Protein AF-A0A519SLL2-F1 (afdb_monomer_lite)

Secondary structure (DSSP, 8-state):
--HHHHHHHHHHHHHHHHHHHHHHHHHHT--TT--HHHHHHHHHHHHHHHHHHHHHHH--TT-HHHHHHHHHHHHHHHHHHHSPP-HHHHHHHHHHHHHHHHHHHHHHT-

Structure (mmCIF, N/CA/C/O backbone):
data_AF-A0A519SLL2-F1
#
_entry.id   AF-A0A519SLL2-F1
#
loop_
_atom_site.group_PDB
_atom_site.id
_atom_site.type_symbol
_atom_site.label_atom_id
_atom_site.label_alt_id
_atom_site.label_comp_id
_atom_site.label_asym_id
_atom_site.label_entity_id
_atom_site.label_seq_id
_atom_site.pdbx_PDB_ins_code
_atom_site.Cartn_x
_atom_site.Cartn_y
_atom_site.Cartn_z
_atom_site.occupancy
_atom_site.B_iso_or_equiv
_atom_site.auth_seq_id
_atom_site.auth_comp_id
_atom_site.auth_asym_id
_atom_site.auth_atom_id
_atom_site.pdbx_PDB_model_num
ATOM 1 N N . MET A 1 1 ? -17.965 -11.523 19.070 1.00 55.47 1 MET A N 1
ATOM 2 C CA . MET A 1 1 ? -16.772 -10.804 18.579 1.00 55.47 1 MET A CA 1
ATOM 3 C C . MET A 1 1 ? -17.218 -9.380 18.325 1.00 55.47 1 MET A C 1
ATOM 5 O O . MET A 1 1 ? -18.230 -9.232 17.657 1.00 55.47 1 MET A O 1
ATOM 9 N N . ASP A 1 2 ? -16.567 -8.378 18.918 1.00 66.12 2 ASP A N 1
ATOM 10 C CA . ASP A 1 2 ? -16.999 -6.981 18.770 1.00 66.12 2 ASP A CA 1
ATOM 11 C C . ASP A 1 2 ? -16.998 -6.560 17.295 1.00 66.12 2 ASP A C 1
ATOM 13 O O . ASP A 1 2 ? -16.034 -6.830 16.572 1.00 66.12 2 ASP A O 1
ATOM 17 N N . A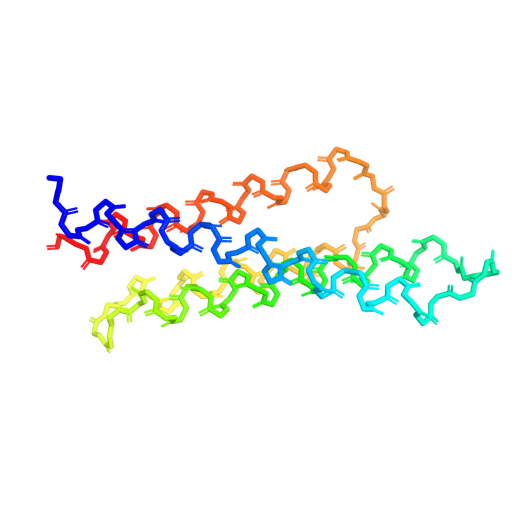SP A 1 3 ? -18.030 -5.824 16.867 1.00 66.25 3 ASP A N 1
ATOM 18 C CA . ASP A 1 3 ? -18.159 -5.253 15.511 1.00 66.25 3 ASP A CA 1
ATOM 19 C C . ASP A 1 3 ? -16.938 -4.422 15.081 1.00 66.25 3 ASP A C 1
ATOM 21 O O . ASP A 1 3 ? -16.711 -4.182 13.893 1.00 66.25 3 ASP A O 1
ATOM 25 N N . LYS A 1 4 ? -16.148 -3.970 16.060 1.00 65.56 4 LYS A N 1
ATOM 26 C CA . LYS A 1 4 ? -14.875 -3.266 15.888 1.00 65.56 4 LYS A CA 1
ATOM 27 C C . LYS A 1 4 ? -13.819 -4.184 15.278 1.00 65.56 4 LYS A C 1
ATOM 29 O O . LYS A 1 4 ? -13.264 -3.871 14.235 1.00 65.56 4 LYS A O 1
ATOM 34 N N . VAL A 1 5 ? -13.601 -5.346 15.896 1.00 65.56 5 VAL A N 1
ATOM 35 C CA . VAL A 1 5 ? -12.610 -6.347 15.471 1.00 65.56 5 VAL A CA 1
ATOM 36 C C . VAL A 1 5 ? -12.969 -6.906 14.097 1.00 65.56 5 VAL A C 1
ATOM 38 O O . VAL A 1 5 ? -12.091 -7.082 13.256 1.00 65.56 5 VAL A O 1
ATOM 41 N N . ILE A 1 6 ? -14.263 -7.121 13.841 1.00 69.38 6 ILE A N 1
ATOM 42 C CA . ILE A 1 6 ? -14.761 -7.564 12.533 1.00 69.38 6 ILE A CA 1
ATOM 43 C C . ILE A 1 6 ? -14.403 -6.538 11.453 1.00 69.38 6 ILE A C 1
ATOM 45 O O . ILE A 1 6 ? -13.810 -6.907 10.441 1.00 69.38 6 ILE A O 1
ATOM 49 N N . ARG A 1 7 ? -14.687 -5.248 11.679 1.00 69.12 7 ARG A N 1
ATOM 50 C CA . ARG A 1 7 ? -14.313 -4.180 10.738 1.00 69.12 7 ARG A CA 1
ATOM 51 C C . ARG A 1 7 ? -12.807 -4.098 10.513 1.00 69.12 7 ARG A C 1
ATOM 53 O O . ARG A 1 7 ? -12.389 -3.952 9.370 1.00 69.12 7 ARG A O 1
ATOM 60 N N . SER A 1 8 ? -11.995 -4.268 11.553 1.00 65.94 8 SER A N 1
ATOM 61 C CA . SER A 1 8 ? -10.535 -4.288 11.419 1.00 65.94 8 SER A CA 1
ATOM 62 C C . SER A 1 8 ? -10.044 -5.402 10.508 1.00 65.94 8 SER A C 1
ATOM 64 O O . SER A 1 8 ? -9.240 -5.170 9.608 1.00 65.94 8 SER A O 1
ATOM 66 N N . ILE A 1 9 ? -10.541 -6.618 10.739 1.00 71.56 9 ILE A N 1
ATOM 67 C CA . ILE A 1 9 ? -10.163 -7.805 9.974 1.00 71.56 9 ILE A CA 1
ATOM 68 C C . ILE A 1 9 ? -10.594 -7.643 8.516 1.00 71.56 9 ILE A C 1
ATOM 70 O O . ILE A 1 9 ? -9.808 -7.926 7.616 1.00 71.56 9 ILE A O 1
ATOM 74 N N . VAL A 1 10 ? -11.805 -7.133 8.277 1.00 76.06 10 VAL A N 1
ATOM 75 C CA . VAL A 1 10 ? -12.320 -6.874 6.926 1.00 76.06 10 VAL A CA 1
ATOM 76 C C . VAL A 1 10 ? -11.490 -5.805 6.211 1.00 76.06 10 VAL A C 1
ATOM 78 O O . VAL A 1 10 ? -11.119 -6.011 5.060 1.00 76.06 10 VAL A O 1
ATOM 81 N N . SER A 1 11 ? -11.131 -4.710 6.883 1.00 69.75 11 SER A N 1
ATOM 82 C CA . SER A 1 11 ? -10.291 -3.648 6.314 1.00 69.75 11 SER A CA 1
ATOM 83 C C . SER A 1 11 ? -8.881 -4.139 5.972 1.00 69.75 11 SER A C 1
ATOM 85 O O . SER A 1 11 ? -8.370 -3.842 4.896 1.00 69.75 11 SER A O 1
ATOM 87 N N . ILE A 1 12 ? -8.261 -4.949 6.835 1.00 72.38 12 ILE A N 1
ATOM 88 C CA . ILE A 1 12 ? -6.949 -5.553 6.559 1.00 72.38 12 ILE A CA 1
ATOM 89 C C . ILE A 1 12 ? -7.047 -6.551 5.396 1.00 72.38 12 ILE A C 1
ATOM 91 O O . ILE A 1 12 ? -6.215 -6.523 4.490 1.00 72.38 12 ILE A O 1
ATOM 95 N N . ALA A 1 13 ? -8.073 -7.404 5.375 1.00 76.62 13 ALA A N 1
ATOM 96 C CA . ALA A 1 13 ? -8.289 -8.352 4.284 1.00 76.62 13 ALA A CA 1
ATOM 97 C C . ALA A 1 13 ? -8.527 -7.637 2.943 1.00 76.62 13 ALA A C 1
ATOM 99 O O . ALA A 1 13 ? -7.956 -8.029 1.925 1.00 76.62 13 ALA A O 1
ATOM 100 N N . ALA A 1 14 ? -9.307 -6.551 2.949 1.00 73.31 14 ALA A N 1
ATOM 101 C CA . ALA A 1 14 ? -9.520 -5.698 1.788 1.00 73.31 14 ALA A CA 1
ATOM 102 C C . ALA A 1 14 ? -8.212 -5.051 1.307 1.00 73.31 14 ALA A C 1
ATOM 104 O O . ALA A 1 14 ? -7.980 -5.011 0.102 1.00 73.31 14 ALA A O 1
ATOM 105 N N . LEU A 1 15 ? -7.325 -4.621 2.217 1.00 73.38 15 LEU A N 1
ATOM 106 C CA . LEU A 1 15 ? -6.007 -4.085 1.854 1.00 73.38 15 LEU A CA 1
ATOM 107 C C . LEU A 1 15 ? -5.207 -5.113 1.059 1.00 73.38 15 LEU A C 1
ATOM 109 O O . LEU A 1 15 ? -4.708 -4.805 -0.019 1.00 73.38 15 LEU A O 1
ATOM 113 N N . PHE A 1 16 ? -5.103 -6.338 1.575 1.00 74.44 16 PHE A N 1
ATOM 114 C CA . PHE A 1 16 ? -4.357 -7.403 0.912 1.00 74.44 16 PHE A CA 1
ATOM 115 C C . PHE A 1 16 ? -4.958 -7.760 -0.449 1.00 74.44 16 PHE A C 1
ATOM 117 O O . PHE A 1 16 ? -4.217 -7.872 -1.423 1.00 74.44 16 PHE A O 1
ATOM 124 N N . LEU A 1 17 ? -6.286 -7.881 -0.540 1.00 78.00 17 LEU A N 1
ATOM 125 C CA . LEU A 1 17 ? -6.985 -8.192 -1.789 1.00 78.00 17 LEU A CA 1
ATOM 126 C C . LEU A 1 17 ? -6.817 -7.095 -2.843 1.00 78.00 17 LEU A C 1
ATOM 128 O O . LEU A 1 17 ? -6.435 -7.393 -3.972 1.00 78.00 17 LEU A O 1
ATOM 132 N N . ILE A 1 18 ? -7.065 -5.833 -2.487 1.00 78.62 18 ILE A N 1
ATOM 133 C CA . ILE A 1 18 ? -6.964 -4.708 -3.427 1.00 78.62 18 ILE A CA 1
ATOM 134 C C . ILE A 1 18 ? -5.515 -4.531 -3.882 1.00 78.62 18 ILE A C 1
ATOM 136 O O . ILE A 1 18 ? -5.267 -4.394 -5.077 1.00 78.62 18 ILE A O 1
ATOM 140 N N . ASN A 1 19 ? -4.552 -4.606 -2.960 1.00 79.38 19 ASN A N 1
ATOM 141 C CA . ASN A 1 19 ? -3.131 -4.478 -3.277 1.00 79.38 19 ASN A CA 1
ATOM 142 C C . ASN A 1 19 ? -2.664 -5.634 -4.185 1.00 79.38 19 ASN A C 1
ATOM 144 O O . ASN A 1 19 ? -1.928 -5.411 -5.144 1.00 79.38 19 ASN A O 1
ATOM 148 N N . TRP A 1 20 ? -3.151 -6.861 -3.960 1.00 74.94 20 TRP A N 1
ATOM 149 C CA . TRP A 1 20 ? -2.854 -8.007 -4.823 1.00 74.94 20 TRP A CA 1
ATOM 150 C C . TRP A 1 20 ? -3.464 -7.864 -6.224 1.00 74.94 20 TRP A C 1
ATOM 152 O O . TRP A 1 20 ? -2.758 -8.043 -7.221 1.00 74.94 20 TRP A O 1
ATOM 162 N N . ILE A 1 21 ? -4.744 -7.497 -6.329 1.00 79.94 21 ILE A N 1
ATOM 163 C CA . ILE A 1 21 ? -5.414 -7.292 -7.622 1.00 79.94 21 ILE A CA 1
ATOM 164 C C . ILE A 1 21 ? -4.726 -6.165 -8.397 1.00 79.94 21 ILE A C 1
ATOM 166 O O . ILE A 1 21 ? -4.366 -6.348 -9.558 1.00 79.94 21 ILE A O 1
ATOM 170 N N . ALA A 1 22 ? -4.476 -5.026 -7.749 1.00 80.62 22 ALA A N 1
ATOM 171 C CA . ALA A 1 22 ? -3.840 -3.876 -8.378 1.00 80.62 22 ALA A CA 1
ATOM 172 C C . ALA A 1 22 ? -2.410 -4.185 -8.844 1.00 80.62 22 ALA A C 1
ATOM 174 O O . ALA A 1 22 ? -2.051 -3.813 -9.959 1.00 80.62 22 ALA A O 1
ATOM 175 N N . ARG A 1 23 ? -1.615 -4.931 -8.061 1.00 79.44 23 ARG A N 1
ATOM 176 C CA . ARG A 1 23 ? -0.297 -5.414 -8.509 1.00 79.44 23 ARG A CA 1
ATOM 177 C C . ARG A 1 23 ? -0.410 -6.362 -9.696 1.00 79.44 23 ARG A C 1
ATOM 179 O O . ARG A 1 23 ? 0.353 -6.224 -10.640 1.00 79.44 23 ARG A O 1
ATOM 186 N N . SER A 1 24 ? -1.359 -7.294 -9.678 1.00 75.81 24 SER A N 1
ATOM 187 C CA . SER A 1 24 ? -1.547 -8.260 -10.771 1.00 75.81 24 SER A CA 1
ATOM 188 C C . SER A 1 24 ? -1.917 -7.564 -12.083 1.00 75.81 24 SER A C 1
ATOM 190 O O . SER A 1 24 ? -1.363 -7.882 -13.132 1.00 75.81 24 SER A O 1
ATOM 192 N N . ILE A 1 25 ? -2.801 -6.564 -12.012 1.00 82.06 25 ILE A N 1
ATOM 193 C CA . ILE A 1 25 ? -3.151 -5.705 -13.146 1.00 82.06 25 ILE A CA 1
ATOM 194 C C . ILE A 1 25 ? -1.927 -4.902 -13.592 1.00 82.06 25 ILE A C 1
ATOM 196 O O . ILE A 1 25 ? -1.615 -4.890 -14.776 1.00 82.06 25 ILE A O 1
ATOM 200 N N . PHE A 1 26 ? -1.199 -4.274 -12.669 1.00 82.81 26 PHE A N 1
ATOM 201 C CA . PHE A 1 26 ? -0.002 -3.499 -12.996 1.00 82.81 26 PHE A CA 1
ATOM 202 C C . PHE A 1 26 ? 1.051 -4.347 -13.716 1.00 82.81 26 PHE A C 1
ATOM 204 O O . PHE A 1 26 ? 1.485 -3.976 -14.801 1.00 82.81 26 PHE A O 1
ATOM 211 N N . TYR A 1 27 ? 1.378 -5.526 -13.183 1.00 79.75 27 TYR A N 1
ATOM 212 C CA . TYR A 1 27 ? 2.310 -6.466 -13.802 1.00 79.75 27 TYR A CA 1
ATOM 213 C C . TYR A 1 27 ? 1.845 -6.974 -15.172 1.00 79.75 27 TYR A C 1
ATOM 215 O O . TYR A 1 27 ? 2.688 -7.295 -16.001 1.00 79.75 27 TYR A O 1
ATOM 223 N N . SER A 1 28 ? 0.537 -6.996 -15.455 1.00 80.06 28 SER A N 1
ATOM 224 C CA . SER A 1 28 ? 0.023 -7.392 -16.775 1.00 80.06 28 SER A CA 1
ATOM 225 C C . SER A 1 28 ? 0.359 -6.403 -17.902 1.00 80.06 28 SER A C 1
ATOM 227 O O . SER A 1 28 ? 0.318 -6.779 -19.069 1.00 80.06 28 SER A O 1
ATOM 229 N N . PHE A 1 29 ? 0.721 -5.160 -17.560 1.00 78.75 29 PHE A N 1
ATOM 230 C CA . PHE A 1 29 ? 1.145 -4.123 -18.509 1.00 78.75 29 PHE A CA 1
ATOM 231 C C . PHE A 1 29 ? 2.670 -3.966 -18.596 1.00 78.75 29 PHE A C 1
ATOM 233 O O . PHE A 1 29 ? 3.159 -3.115 -19.338 1.00 78.75 29 PHE A O 1
ATOM 240 N N . ILE A 1 30 ? 3.424 -4.743 -17.814 1.00 81.31 30 ILE A N 1
ATOM 241 C CA . ILE A 1 30 ? 4.883 -4.674 -17.754 1.00 81.31 30 ILE A CA 1
ATOM 242 C C . ILE A 1 30 ? 5.455 -5.718 -18.709 1.00 81.31 30 ILE A C 1
ATOM 244 O O . ILE A 1 30 ? 5.369 -6.919 -18.461 1.00 81.31 30 ILE A O 1
ATOM 248 N N . ASP A 1 31 ? 6.088 -5.250 -19.781 1.00 72.44 31 ASP A N 1
ATOM 249 C CA . ASP A 1 31 ? 6.876 -6.107 -20.665 1.00 72.44 31 ASP A CA 1
ATOM 250 C C . ASP A 1 31 ? 8.204 -6.503 -20.005 1.00 72.44 31 ASP A C 1
ATOM 252 O O . ASP A 1 31 ? 8.746 -5.780 -19.162 1.00 72.44 31 ASP A O 1
ATOM 256 N N . GLY A 1 32 ? 8.784 -7.630 -20.432 1.00 66.38 32 GLY A N 1
ATOM 257 C CA . GLY A 1 32 ? 10.022 -8.186 -19.864 1.00 66.38 32 GLY A CA 1
ATOM 258 C C . GLY A 1 32 ? 11.274 -7.295 -19.971 1.00 66.38 32 GLY A C 1
ATOM 259 O O . GLY A 1 32 ? 12.304 -7.631 -19.396 1.00 66.38 32 GLY A O 1
ATOM 260 N N . SER A 1 33 ? 11.203 -6.167 -20.684 1.00 70.31 33 SER A N 1
ATOM 261 C CA . SER A 1 33 ? 12.266 -5.156 -20.812 1.00 70.31 33 SER A CA 1
ATOM 262 C C . SER A 1 33 ? 12.124 -3.971 -19.845 1.00 70.31 33 SER A C 1
ATOM 264 O O . SER A 1 33 ? 12.971 -3.076 -19.837 1.00 70.31 33 SER A O 1
ATOM 266 N N . SER A 1 34 ? 11.061 -3.941 -19.041 1.00 76.44 34 SER A N 1
ATOM 267 C CA . SER A 1 34 ? 10.777 -2.836 -18.124 1.00 76.44 34 SER A CA 1
ATOM 268 C C . SER A 1 34 ? 11.856 -2.704 -17.049 1.00 76.44 34 SER A C 1
ATOM 270 O O . SER A 1 34 ? 12.319 -3.693 -16.479 1.00 76.44 34 SER A O 1
ATOM 272 N N . THR A 1 35 ? 12.262 -1.471 -16.741 1.00 78.50 35 THR A N 1
ATOM 273 C CA . THR A 1 35 ? 13.304 -1.223 -15.740 1.00 78.50 35 THR A CA 1
ATOM 274 C C . THR A 1 35 ? 12.813 -1.577 -14.334 1.00 78.50 35 THR A C 1
ATOM 276 O O . THR A 1 35 ? 11.684 -1.268 -13.955 1.00 78.50 35 THR A O 1
ATOM 279 N N . LEU A 1 36 ? 13.688 -2.180 -13.522 1.00 74.25 36 LEU A N 1
ATOM 280 C CA . LEU A 1 36 ? 13.401 -2.492 -12.113 1.00 74.25 36 LEU A CA 1
ATOM 281 C C . LEU A 1 36 ? 12.945 -1.257 -11.315 1.00 74.25 36 LEU A C 1
ATOM 283 O O . LEU A 1 36 ? 12.108 -1.375 -10.427 1.00 74.25 36 LEU A O 1
ATOM 287 N N . ASP A 1 37 ? 13.450 -0.071 -11.665 1.00 72.88 37 ASP A N 1
ATOM 288 C CA . ASP A 1 37 ? 13.041 1.208 -11.070 1.00 72.88 37 ASP A CA 1
ATOM 289 C C . ASP A 1 37 ? 11.577 1.570 -11.381 1.00 72.88 37 ASP A C 1
ATOM 291 O O . ASP A 1 37 ? 10.847 2.038 -10.507 1.00 72.88 37 ASP A O 1
ATOM 295 N N . PHE A 1 38 ? 11.111 1.303 -12.605 1.00 80.00 38 PHE A N 1
ATOM 296 C CA . PHE A 1 38 ? 9.718 1.532 -12.989 1.00 80.00 38 PHE A CA 1
ATOM 297 C C . PHE A 1 38 ? 8.768 0.600 -12.230 1.00 80.00 38 PHE A C 1
ATOM 299 O O . PHE A 1 38 ? 7.764 1.049 -11.673 1.00 80.00 38 PHE A O 1
ATOM 306 N N . VAL A 1 39 ? 9.125 -0.686 -12.152 1.00 78.81 39 VAL A N 1
ATOM 307 C CA . VAL A 1 39 ? 8.371 -1.690 -11.390 1.00 78.81 39 VAL A CA 1
ATOM 308 C C . VAL A 1 39 ? 8.284 -1.285 -9.919 1.00 78.81 39 VAL A C 1
ATOM 310 O O . VAL A 1 39 ? 7.192 -1.236 -9.357 1.00 78.81 39 VAL A O 1
ATOM 313 N N . ALA A 1 40 ? 9.421 -0.919 -9.321 1.00 74.38 40 ALA A N 1
ATOM 314 C CA . ALA A 1 40 ? 9.507 -0.489 -7.933 1.00 74.38 40 ALA A CA 1
ATOM 315 C C . ALA A 1 40 ? 8.549 0.668 -7.637 1.00 74.38 40 ALA A C 1
ATOM 317 O O . ALA A 1 40 ? 7.712 0.560 -6.742 1.00 74.38 40 ALA A O 1
ATOM 318 N N . LYS A 1 41 ? 8.623 1.757 -8.411 1.00 78.44 41 LYS A N 1
ATOM 319 C CA . LYS A 1 41 ? 7.763 2.938 -8.231 1.00 78.44 41 LYS A CA 1
ATOM 320 C C . LYS A 1 41 ? 6.278 2.590 -8.304 1.00 78.44 41 LYS A C 1
ATOM 322 O O . LYS A 1 41 ? 5.502 3.091 -7.492 1.00 78.44 41 LYS A O 1
ATOM 327 N N . GLY A 1 42 ? 5.891 1.699 -9.215 1.00 78.25 42 GLY A N 1
ATOM 328 C CA . GLY A 1 42 ? 4.519 1.202 -9.294 1.00 78.25 42 GLY A CA 1
ATOM 329 C C . GLY A 1 42 ? 4.084 0.434 -8.045 1.00 78.25 42 GLY A C 1
ATOM 330 O O . GLY A 1 42 ? 3.002 0.690 -7.519 1.00 78.25 42 GLY A O 1
ATOM 331 N N . GLU A 1 43 ? 4.933 -0.444 -7.505 1.00 76.38 43 GLU A N 1
ATOM 332 C CA . GLU A 1 43 ? 4.622 -1.180 -6.272 1.00 76.38 43 GLU A CA 1
ATOM 333 C C . GLU A 1 43 ? 4.407 -0.259 -5.062 1.00 76.38 43 GLU A C 1
ATOM 335 O O . GLU A 1 43 ? 3.505 -0.513 -4.255 1.00 76.38 43 GLU A O 1
ATOM 340 N N . TRP A 1 44 ? 5.204 0.809 -4.946 1.00 76.31 44 TRP A N 1
ATOM 341 C CA . TRP A 1 44 ? 5.062 1.826 -3.899 1.00 76.31 44 TRP A CA 1
ATOM 342 C C . TRP A 1 44 ? 3.738 2.582 -4.026 1.00 76.31 44 TRP A C 1
ATOM 344 O O . TRP A 1 44 ? 3.006 2.709 -3.046 1.00 76.31 44 TRP A O 1
ATOM 354 N N . ILE A 1 45 ? 3.392 3.025 -5.238 1.00 80.44 45 ILE A N 1
ATOM 355 C CA . ILE A 1 45 ? 2.147 3.758 -5.510 1.00 80.44 45 ILE A CA 1
ATOM 356 C C . ILE A 1 45 ? 0.919 2.903 -5.185 1.00 80.44 45 ILE A C 1
ATOM 358 O O . ILE A 1 45 ? -0.013 3.387 -4.543 1.00 80.44 45 ILE A O 1
ATOM 362 N N . ILE A 1 46 ? 0.914 1.633 -5.595 1.00 81.75 46 ILE A N 1
ATOM 363 C CA . ILE A 1 46 ? -0.232 0.736 -5.403 1.00 81.75 46 ILE A CA 1
ATOM 364 C C . ILE A 1 46 ? -0.470 0.454 -3.917 1.00 81.75 46 ILE A C 1
ATOM 366 O O . ILE A 1 46 ? -1.596 0.582 -3.425 1.00 81.75 46 ILE A O 1
ATOM 370 N N . ALA A 1 47 ? 0.586 0.099 -3.185 1.00 74.75 47 ALA A N 1
ATOM 371 C CA . ALA A 1 47 ? 0.475 -0.193 -1.761 1.00 74.75 47 ALA A CA 1
ATOM 372 C C . ALA A 1 47 ? 0.089 1.063 -0.955 1.00 74.75 47 ALA A C 1
ATOM 374 O O . ALA A 1 47 ? -0.793 0.998 -0.095 1.00 74.75 47 ALA A O 1
ATOM 375 N N . GLY A 1 48 ? 0.655 2.218 -1.302 1.00 74.19 48 GLY A N 1
ATOM 376 C CA . GLY A 1 48 ? 0.321 3.507 -0.708 1.00 74.19 48 GLY A CA 1
ATOM 377 C C . GLY A 1 48 ? -1.114 3.941 -0.933 1.00 74.19 48 GLY A C 1
ATOM 378 O O . GLY A 1 48 ? -1.835 4.217 0.024 1.00 74.19 48 GLY A O 1
ATOM 379 N N . GLY A 1 49 ? -1.553 3.940 -2.192 1.00 75.00 49 GLY A N 1
ATOM 380 C CA . GLY A 1 49 ? -2.916 4.304 -2.575 1.00 75.00 49 GLY A CA 1
ATOM 381 C C . GLY A 1 49 ? -3.965 3.426 -1.897 1.00 75.00 49 GLY A C 1
ATOM 382 O O . GLY A 1 49 ? -4.952 3.935 -1.367 1.00 75.00 49 GLY A O 1
ATOM 383 N N . THR A 1 50 ? -3.717 2.116 -1.824 1.00 75.00 50 THR A N 1
ATOM 384 C CA . THR A 1 50 ? -4.623 1.176 -1.146 1.00 75.00 50 THR A CA 1
ATOM 385 C C . THR A 1 50 ? -4.728 1.479 0.350 1.00 75.00 50 THR A C 1
ATOM 387 O O . THR A 1 50 ? -5.821 1.471 0.917 1.00 75.00 50 THR A O 1
ATOM 390 N N . CYS A 1 51 ? -3.604 1.796 0.998 1.00 73.56 51 CYS A N 1
ATOM 391 C CA . CYS A 1 51 ? -3.594 2.165 2.409 1.00 73.56 51 CYS A CA 1
ATOM 392 C C . CYS A 1 51 ? -4.329 3.481 2.674 1.00 73.56 51 CYS A C 1
ATOM 394 O O . CYS A 1 51 ? -5.081 3.559 3.643 1.00 73.56 51 CYS A O 1
ATOM 396 N N . ILE A 1 52 ? -4.156 4.495 1.819 1.00 75.38 52 ILE A N 1
ATOM 397 C CA . ILE A 1 52 ? -4.865 5.780 1.933 1.00 75.38 52 ILE A CA 1
ATOM 398 C C . ILE A 1 52 ? -6.374 5.557 1.860 1.00 75.38 52 ILE A C 1
ATOM 400 O O . ILE A 1 52 ? -7.096 6.023 2.737 1.00 75.38 52 ILE A O 1
ATOM 404 N N . LEU A 1 53 ? -6.843 4.800 0.862 1.00 73.25 53 LEU A N 1
ATOM 405 C CA . LEU A 1 53 ? -8.265 4.491 0.692 1.00 73.25 53 LEU A CA 1
ATOM 406 C C . LEU A 1 53 ? -8.852 3.818 1.933 1.00 73.25 53 LEU A C 1
ATOM 408 O O . LEU A 1 53 ? -9.929 4.184 2.392 1.00 73.25 53 LEU A O 1
ATOM 412 N N . ILE A 1 54 ? -8.129 2.865 2.517 1.00 72.50 54 ILE A N 1
ATOM 413 C CA . ILE A 1 54 ? -8.586 2.164 3.719 1.00 72.50 54 ILE A CA 1
ATOM 414 C C . ILE A 1 54 ? -8.558 3.068 4.944 1.00 72.50 54 ILE A C 1
ATOM 416 O O . ILE A 1 54 ? -9.489 3.011 5.745 1.00 72.50 54 ILE A O 1
ATOM 420 N N . CYS A 1 55 ? -7.549 3.926 5.084 1.00 71.25 55 CYS A N 1
ATOM 421 C CA . CYS A 1 55 ? -7.535 4.924 6.149 1.00 71.25 55 CYS A CA 1
ATOM 422 C C . CYS A 1 55 ? -8.741 5.862 6.019 1.00 71.25 55 CYS A C 1
ATOM 424 O O . CYS A 1 55 ? -9.445 6.042 6.999 1.00 71.25 55 CYS A O 1
ATOM 426 N N . MET A 1 56 ? -9.045 6.353 4.813 1.00 70.81 56 MET A N 1
ATOM 427 C CA . MET A 1 56 ? -10.209 7.209 4.546 1.00 70.81 56 MET A CA 1
ATOM 428 C C . MET A 1 56 ? -11.548 6.523 4.845 1.00 70.81 56 MET A C 1
ATOM 430 O O . MET A 1 56 ? -12.429 7.142 5.423 1.00 70.81 56 MET A O 1
ATOM 434 N N . ILE A 1 57 ? -11.711 5.245 4.484 1.00 70.19 57 ILE A N 1
ATOM 435 C CA . ILE A 1 57 ? -12.947 4.487 4.758 1.00 70.19 57 ILE A CA 1
ATOM 436 C C . ILE A 1 57 ? -13.151 4.261 6.263 1.00 70.19 57 ILE A C 1
ATOM 438 O O . ILE A 1 57 ? -14.287 4.193 6.731 1.00 70.19 57 ILE A O 1
ATOM 442 N N . ASN A 1 58 ? -12.062 4.092 7.016 1.00 68.44 58 ASN A N 1
ATOM 443 C CA . ASN A 1 58 ? -12.123 3.813 8.451 1.00 68.44 58 ASN A CA 1
ATOM 444 C C . ASN A 1 58 ? -12.059 5.077 9.321 1.00 68.44 58 ASN A C 1
ATOM 446 O O . ASN A 1 58 ? -12.219 4.963 10.536 1.00 68.44 58 ASN A O 1
ATOM 450 N N . ASP A 1 59 ? -11.830 6.249 8.731 1.00 67.25 59 ASP A N 1
ATOM 451 C CA . ASP A 1 59 ? -11.759 7.516 9.448 1.00 67.25 59 ASP A CA 1
ATOM 452 C C . ASP A 1 59 ? -13.155 8.093 9.722 1.00 67.25 59 ASP A C 1
ATOM 454 O O . ASP A 1 59 ? -14.021 8.126 8.847 1.00 67.25 59 ASP A O 1
ATOM 458 N N . LYS A 1 60 ? -13.396 8.551 10.954 1.00 59.06 60 LYS A N 1
ATOM 459 C CA . LYS A 1 60 ? -14.606 9.301 11.306 1.00 59.06 60 LYS A CA 1
ATOM 460 C C . LYS A 1 60 ? -14.398 10.777 10.986 1.00 59.06 60 LYS A C 1
ATOM 462 O O . LYS A 1 60 ? -13.436 11.372 11.465 1.00 59.06 60 LYS A O 1
ATOM 467 N N . GLU A 1 61 ? -15.384 11.382 10.318 1.00 55.81 61 GLU A N 1
ATOM 468 C CA . GLU A 1 61 ? -15.450 12.786 9.852 1.00 55.81 61 GLU A CA 1
ATOM 469 C C . GLU A 1 61 ? -15.041 13.892 10.856 1.00 55.81 61 GLU A C 1
ATOM 471 O O . GLU A 1 61 ? -14.910 15.042 10.455 1.00 55.81 61 GLU A O 1
ATOM 476 N N . ASN A 1 62 ? -14.817 13.593 12.140 1.00 50.22 62 ASN A N 1
ATOM 477 C CA . ASN A 1 62 ? -14.514 14.578 13.185 1.00 50.22 62 AS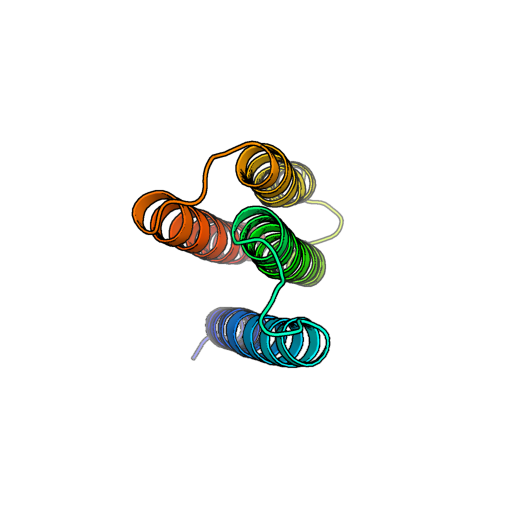N A CA 1
ATOM 478 C C . ASN A 1 62 ? -13.242 14.295 14.005 1.00 50.22 62 ASN A C 1
ATOM 480 O O . ASN A 1 62 ? -13.059 14.897 15.065 1.00 50.22 62 ASN A O 1
ATOM 484 N N . SER A 1 63 ? -12.349 13.400 13.568 1.00 55.25 63 SER A N 1
ATOM 485 C CA . SER A 1 63 ? -11.089 13.175 14.285 1.00 55.25 63 SER A CA 1
ATOM 486 C C . SER A 1 63 ? -9.942 13.994 13.663 1.00 55.25 63 SER A C 1
ATOM 488 O O . SER A 1 63 ? -9.536 13.771 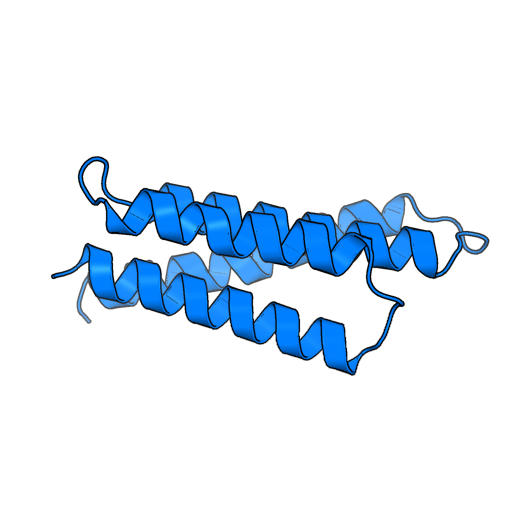12.528 1.00 55.25 63 SER A O 1
ATOM 490 N N . ASN A 1 64 ? -9.348 14.930 14.421 1.00 54.66 64 ASN A N 1
ATOM 491 C CA . ASN A 1 64 ?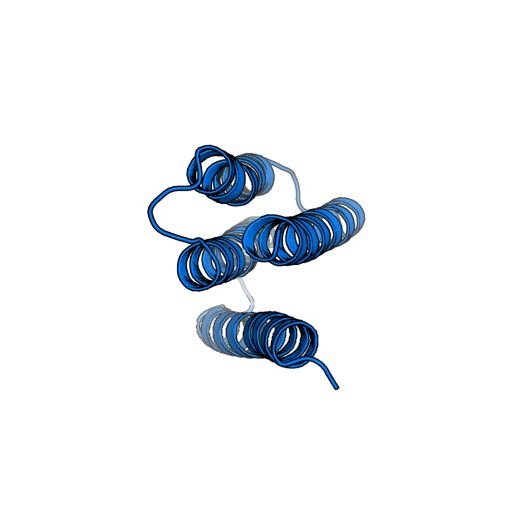 -8.073 15.585 14.042 1.00 54.66 64 ASN A CA 1
ATOM 492 C C . ASN A 1 64 ? -6.941 14.563 13.801 1.00 54.66 64 ASN A C 1
ATOM 494 O O . ASN A 1 64 ? -5.924 14.865 13.183 1.00 54.66 64 ASN A O 1
ATOM 498 N N . VAL A 1 65 ? -7.129 13.351 14.320 1.00 54.34 65 VAL A N 1
ATOM 499 C CA . VAL A 1 65 ? -6.256 12.188 14.187 1.00 54.34 65 VAL A CA 1
ATOM 500 C C . VAL A 1 65 ? -6.362 11.583 12.779 1.00 54.34 65 VAL A C 1
ATOM 502 O O . VAL A 1 65 ? -5.352 11.207 12.197 1.00 54.34 65 VAL A O 1
ATOM 505 N N . GLY A 1 66 ? -7.549 11.582 12.185 1.00 52.09 66 GLY A N 1
ATOM 506 C CA . GLY A 1 66 ? -7.844 11.080 10.850 1.00 52.09 66 GLY A CA 1
ATOM 507 C C . GLY A 1 66 ? -7.081 11.753 9.714 1.00 52.09 66 GLY A C 1
ATOM 508 O O . GLY A 1 66 ? -6.455 11.088 8.883 1.00 52.09 66 GLY A O 1
ATOM 509 N N . SER A 1 67 ? -7.017 13.089 9.745 1.00 55.25 67 SER A N 1
ATOM 510 C CA . SER A 1 67 ? -6.296 13.872 8.730 1.00 55.25 67 SER A CA 1
ATOM 511 C C . SER A 1 67 ? -4.777 13.655 8.789 1.00 55.25 67 SER A C 1
ATOM 513 O O . SER A 1 67 ? -4.124 13.538 7.750 1.00 55.25 67 SER A O 1
ATOM 515 N N . ALA A 1 68 ? -4.214 13.516 9.995 1.00 56.50 68 ALA A N 1
ATOM 516 C CA . ALA A 1 68 ? -2.799 13.214 10.196 1.00 56.50 68 ALA A CA 1
ATOM 517 C C . ALA A 1 68 ? -2.459 11.776 9.780 1.00 56.50 68 ALA A C 1
ATOM 519 O O . ALA A 1 68 ? -1.374 11.522 9.255 1.00 56.50 68 ALA A O 1
ATOM 520 N N . ILE A 1 69 ? -3.386 10.834 9.971 1.00 61.50 69 ILE A N 1
ATOM 521 C CA . ILE A 1 69 ? -3.150 9.446 9.594 1.00 61.50 69 ILE A CA 1
ATOM 522 C C . ILE A 1 69 ? -3.280 9.225 8.082 1.00 61.50 69 ILE A C 1
ATOM 524 O O . ILE A 1 69 ? -2.507 8.449 7.536 1.00 61.50 69 ILE A O 1
ATOM 528 N N . GLY A 1 70 ? -4.149 9.945 7.368 1.00 63.19 70 GLY A N 1
ATOM 529 C CA . GLY A 1 70 ? -4.139 9.936 5.898 1.00 63.19 70 GLY A CA 1
ATOM 530 C C . GLY A 1 70 ? -2.819 10.453 5.299 1.00 63.19 70 GLY A C 1
ATOM 531 O O . GLY A 1 70 ? -2.389 9.994 4.241 1.00 63.19 70 GLY A O 1
ATOM 532 N N . LEU A 1 71 ? -2.132 11.356 6.008 1.00 67.69 71 LEU A N 1
ATOM 533 C CA . LEU A 1 71 ? -0.850 11.945 5.609 1.00 67.69 71 LEU A CA 1
ATOM 534 C C . LEU A 1 71 ? 0.335 10.970 5.693 1.00 67.69 71 LEU A C 1
ATOM 536 O O . LEU A 1 71 ? 1.241 11.052 4.864 1.00 67.69 71 LEU A O 1
ATOM 540 N N . VAL A 1 72 ? 0.346 10.034 6.649 1.00 71.69 72 VAL A N 1
ATOM 541 C CA . VAL A 1 72 ? 1.477 9.104 6.845 1.00 71.69 72 VAL A CA 1
ATOM 542 C C . VAL A 1 72 ? 1.678 8.164 5.644 1.00 71.69 72 VAL A C 1
ATOM 544 O O . VAL A 1 72 ? 2.796 8.114 5.128 1.00 71.69 72 VAL A O 1
ATOM 547 N N . PRO A 1 73 ? 0.645 7.478 5.115 1.00 72.31 73 PRO A N 1
ATOM 548 C CA . PRO A 1 73 ? 0.752 6.694 3.892 1.00 72.31 73 PRO A CA 1
ATOM 549 C C . PRO A 1 73 ? 1.146 7.544 2.684 1.00 72.31 73 PRO A C 1
ATOM 551 O O . PRO A 1 73 ? 1.957 7.092 1.881 1.00 72.31 73 PRO A O 1
ATOM 554 N N . ILE A 1 74 ? 0.636 8.778 2.558 1.00 74.75 74 ILE A N 1
ATOM 555 C CA . ILE A 1 74 ? 0.996 9.694 1.460 1.00 74.75 74 ILE A CA 1
ATOM 556 C C . ILE A 1 74 ? 2.495 9.999 1.496 1.00 74.75 74 ILE A C 1
ATOM 558 O O . ILE A 1 74 ? 3.194 9.787 0.507 1.00 74.75 74 ILE A O 1
ATOM 562 N N . LEU A 1 75 ? 3.006 10.441 2.647 1.00 75.19 75 LEU A N 1
ATOM 563 C CA . LEU A 1 75 ? 4.421 10.761 2.825 1.00 75.19 75 LEU A CA 1
ATOM 564 C C . LEU A 1 75 ? 5.303 9.527 2.625 1.00 75.19 75 LEU A C 1
ATOM 566 O O . LEU A 1 75 ? 6.301 9.602 1.914 1.00 75.19 75 LEU A O 1
ATOM 570 N N . ALA A 1 76 ? 4.913 8.380 3.182 1.00 71.81 76 ALA A N 1
ATOM 571 C CA . ALA A 1 76 ? 5.644 7.130 3.011 1.00 71.81 76 ALA A CA 1
ATOM 572 C C . ALA A 1 76 ? 5.686 6.683 1.537 1.00 71.81 76 ALA A C 1
ATOM 574 O O . ALA A 1 76 ? 6.704 6.170 1.080 1.00 71.81 76 ALA A O 1
ATOM 575 N N . THR A 1 77 ? 4.615 6.922 0.776 1.00 76.19 77 THR A N 1
ATOM 576 C CA . THR A 1 77 ? 4.556 6.640 -0.668 1.00 76.19 77 THR A CA 1
ATOM 577 C C . THR A 1 77 ? 5.474 7.566 -1.454 1.00 76.19 77 THR A C 1
ATOM 579 O O . THR A 1 77 ? 6.249 7.094 -2.280 1.00 76.19 77 THR A O 1
ATOM 582 N N . ILE A 1 78 ? 5.435 8.873 -1.170 1.00 78.62 78 ILE A N 1
ATOM 583 C CA . ILE A 1 78 ? 6.316 9.862 -1.808 1.00 78.62 78 ILE A CA 1
ATOM 584 C C . ILE A 1 78 ? 7.777 9.498 -1.545 1.00 78.62 78 ILE A C 1
ATOM 586 O O . ILE A 1 78 ? 8.558 9.403 -2.484 1.00 78.62 78 ILE A O 1
ATOM 590 N N . VAL A 1 79 ? 8.139 9.228 -0.288 1.00 77.94 79 VAL A N 1
ATOM 591 C CA . VAL A 1 79 ? 9.501 8.822 0.087 1.00 77.94 79 VAL A CA 1
ATOM 592 C C . VAL A 1 79 ? 9.898 7.517 -0.611 1.00 77.94 79 VAL A C 1
ATOM 594 O O . VAL A 1 79 ? 10.994 7.436 -1.159 1.00 77.94 79 VAL A O 1
ATOM 597 N N . GLY A 1 80 ? 8.999 6.530 -0.659 1.00 71.94 80 GLY A N 1
ATOM 598 C CA . GLY A 1 80 ? 9.227 5.250 -1.330 1.00 71.94 80 GLY A CA 1
ATOM 599 C C . GLY A 1 80 ? 9.527 5.380 -2.827 1.00 71.94 80 GLY A C 1
ATOM 600 O O . GLY A 1 80 ? 10.421 4.705 -3.326 1.00 71.94 80 GLY A O 1
ATOM 601 N N . ILE A 1 81 ? 8.862 6.304 -3.532 1.00 73.38 81 ILE A N 1
ATOM 602 C CA . ILE A 1 81 ? 9.093 6.570 -4.967 1.00 73.38 81 ILE A CA 1
ATOM 603 C C . ILE A 1 81 ? 10.518 7.081 -5.248 1.00 73.38 81 ILE A C 1
ATOM 605 O O . ILE A 1 81 ? 11.054 6.832 -6.330 1.00 73.38 81 ILE A O 1
ATOM 609 N N . PHE A 1 82 ? 11.134 7.794 -4.300 1.00 74.62 82 PHE A N 1
ATOM 610 C CA . PHE A 1 82 ? 12.499 8.321 -4.432 1.00 74.62 82 PHE A CA 1
ATOM 611 C C . PHE A 1 82 ? 13.575 7.384 -3.869 1.00 74.62 82 PHE A C 1
ATOM 613 O O . PHE A 1 82 ? 14.765 7.656 -4.036 1.00 74.62 82 PHE A O 1
ATOM 620 N N . MET A 1 83 ? 13.189 6.295 -3.200 1.00 69.12 83 MET A N 1
ATOM 621 C CA . MET A 1 83 ? 14.135 5.340 -2.635 1.00 69.12 83 MET A CA 1
ATOM 622 C C . MET A 1 83 ? 14.550 4.275 -3.661 1.00 69.12 83 MET A C 1
ATOM 624 O O . MET A 1 83 ? 13.711 3.776 -4.412 1.00 69.12 83 MET A O 1
ATOM 628 N N . PRO A 1 84 ? 15.835 3.870 -3.679 1.00 67.38 84 PRO A N 1
ATOM 629 C CA . PRO A 1 84 ? 16.279 2.761 -4.511 1.00 67.38 84 PRO A CA 1
ATOM 630 C C . PRO A 1 84 ? 15.575 1.471 -4.084 1.00 67.38 84 PRO A C 1
ATOM 632 O O . PRO A 1 84 ? 15.393 1.216 -2.889 1.00 67.38 84 PRO A O 1
ATOM 635 N N . TYR A 1 85 ? 15.196 0.638 -5.056 1.00 65.81 85 T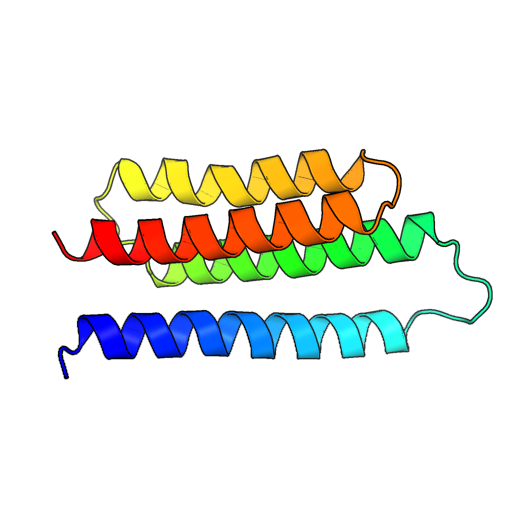YR A N 1
ATOM 636 C CA . TYR A 1 85 ? 14.522 -0.623 -4.765 1.00 65.81 85 TYR A CA 1
ATOM 637 C C . TYR A 1 85 ? 15.392 -1.512 -3.870 1.00 65.81 85 TYR A C 1
ATOM 639 O O . TYR A 1 85 ? 16.488 -1.931 -4.240 1.00 65.81 85 TYR A O 1
ATOM 647 N N . SER A 1 86 ? 14.881 -1.804 -2.678 1.00 67.69 86 SER A N 1
ATOM 648 C CA . SER A 1 86 ? 15.479 -2.724 -1.719 1.00 67.69 86 SER A CA 1
ATOM 649 C C . SER A 1 86 ? 14.363 -3.507 -1.050 1.00 67.69 86 SER A C 1
ATOM 651 O O . SER A 1 86 ? 13.423 -2.914 -0.516 1.00 67.69 86 SER A O 1
ATOM 653 N N . MET A 1 87 ? 14.478 -4.837 -1.029 1.00 62.56 87 MET A N 1
ATOM 654 C CA . MET A 1 87 ? 13.501 -5.701 -0.354 1.00 62.56 87 MET A CA 1
ATOM 655 C C . MET A 1 87 ? 13.301 -5.308 1.117 1.00 62.56 87 MET A C 1
ATOM 657 O O . MET A 1 87 ? 12.180 -5.367 1.617 1.00 62.56 87 MET A O 1
ATOM 661 N N . GLY A 1 88 ? 14.353 -4.835 1.798 1.00 60.22 88 GLY A N 1
ATOM 662 C CA . GLY A 1 88 ? 14.255 -4.360 3.181 1.00 60.22 88 GLY A CA 1
ATOM 663 C C . GLY A 1 88 ? 13.367 -3.121 3.334 1.00 60.22 88 GLY A C 1
ATOM 664 O O . GLY A 1 88 ? 12.596 -3.031 4.287 1.00 60.22 88 GLY A O 1
ATOM 665 N N . LEU A 1 89 ? 13.411 -2.199 2.367 1.00 65.81 89 LEU A N 1
ATOM 666 C CA . LEU A 1 89 ? 12.563 -1.004 2.359 1.00 65.81 89 LEU A CA 1
ATOM 667 C C . LEU A 1 89 ? 11.108 -1.359 2.044 1.00 65.81 89 LEU A C 1
ATOM 669 O O . LEU A 1 89 ? 10.202 -0.834 2.687 1.00 65.81 89 LEU A O 1
ATOM 673 N N . VAL A 1 90 ? 10.879 -2.303 1.127 1.00 65.25 90 VAL A N 1
ATOM 674 C CA . VAL A 1 90 ? 9.530 -2.788 0.795 1.00 65.25 90 VAL A CA 1
ATOM 675 C C . VAL A 1 90 ? 8.868 -3.452 2.008 1.00 65.25 90 VAL A C 1
ATOM 677 O O . VAL A 1 90 ? 7.690 -3.211 2.278 1.00 65.25 90 VAL A O 1
ATOM 680 N N . ILE A 1 91 ? 9.611 -4.255 2.776 1.00 67.44 91 ILE A N 1
ATOM 681 C CA . ILE A 1 91 ? 9.105 -4.872 4.013 1.00 67.44 91 ILE A CA 1
ATOM 682 C C . ILE A 1 91 ? 8.777 -3.800 5.056 1.00 67.44 91 ILE A C 1
ATOM 684 O O . ILE A 1 91 ? 7.676 -3.801 5.608 1.00 67.44 91 ILE A O 1
ATOM 688 N N . LEU A 1 92 ? 9.704 -2.865 5.299 1.00 69.94 92 LEU A N 1
ATOM 689 C CA . LEU A 1 92 ? 9.512 -1.783 6.266 1.00 69.94 92 LEU A CA 1
ATOM 690 C C . LEU A 1 92 ? 8.276 -0.940 5.932 1.00 69.94 92 LEU A C 1
ATOM 692 O O . LEU A 1 92 ? 7.493 -0.599 6.813 1.00 69.94 92 LEU A O 1
ATOM 696 N N . TYR A 1 93 ? 8.065 -0.655 4.653 1.00 69.31 93 TYR A N 1
ATOM 697 C CA . TYR A 1 93 ? 6.912 0.094 4.185 1.00 69.31 93 TYR A CA 1
ATOM 698 C C . TYR A 1 93 ? 5.590 -0.624 4.430 1.00 69.31 93 TYR A C 1
ATOM 700 O O . TYR A 1 93 ? 4.675 -0.033 4.994 1.00 69.31 93 TYR A O 1
ATOM 708 N N . ASN A 1 94 ? 5.495 -1.910 4.088 1.00 69.06 94 ASN A N 1
ATOM 709 C CA . ASN A 1 94 ? 4.284 -2.683 4.364 1.00 69.06 94 ASN A CA 1
ATOM 710 C C . ASN A 1 94 ? 3.990 -2.758 5.872 1.00 69.06 94 ASN A C 1
ATOM 712 O O . ASN A 1 94 ? 2.830 -2.665 6.266 1.00 69.06 94 ASN A O 1
ATOM 716 N N . LEU A 1 95 ? 5.021 -2.857 6.720 1.00 71.12 95 LEU A N 1
ATOM 717 C CA . LEU A 1 95 ? 4.861 -2.803 8.177 1.00 71.12 95 LEU A CA 1
ATOM 718 C C . LEU A 1 95 ? 4.326 -1.448 8.654 1.00 71.12 95 LEU A C 1
ATOM 720 O O . LEU A 1 95 ? 3.432 -1.424 9.499 1.00 71.12 95 LEU A O 1
ATOM 724 N N . ILE A 1 96 ? 4.828 -0.339 8.098 1.00 74.56 96 ILE A N 1
ATOM 725 C CA . ILE A 1 96 ? 4.316 1.006 8.393 1.00 74.56 96 ILE A CA 1
ATOM 726 C C . ILE A 1 96 ? 2.840 1.095 7.997 1.00 74.56 96 ILE A C 1
ATOM 728 O O . ILE A 1 96 ? 2.031 1.474 8.836 1.00 74.56 96 ILE A O 1
ATOM 732 N N . LEU A 1 97 ? 2.467 0.673 6.783 1.00 70.94 97 LEU A N 1
ATOM 733 C CA . LEU A 1 97 ? 1.076 0.722 6.316 1.00 70.94 97 LEU A CA 1
ATOM 734 C C . LEU A 1 97 ? 0.135 -0.114 7.201 1.00 70.94 97 LEU A C 1
ATOM 736 O O . LEU A 1 97 ? -0.922 0.367 7.605 1.00 70.94 97 LEU A O 1
ATOM 740 N N . ILE A 1 98 ? 0.529 -1.341 7.560 1.00 72.75 98 ILE A N 1
ATOM 741 C CA . ILE A 1 98 ? -0.248 -2.201 8.469 1.00 72.75 98 ILE A CA 1
ATOM 742 C C . ILE A 1 98 ? -0.391 -1.543 9.846 1.00 72.75 98 ILE A C 1
ATOM 744 O O . ILE A 1 98 ? -1.496 -1.479 10.386 1.00 72.75 98 ILE A O 1
ATOM 748 N N . GLY A 1 99 ? 0.707 -1.026 10.405 1.00 71.69 99 GLY A N 1
ATOM 749 C CA . GLY A 1 99 ? 0.701 -0.323 11.687 1.00 71.69 99 GLY A CA 1
ATOM 750 C C . GLY A 1 99 ? -0.210 0.904 11.668 1.00 71.69 99 GLY A C 1
ATOM 751 O O . GLY A 1 99 ? -0.985 1.110 12.602 1.00 71.69 99 GLY A O 1
ATOM 752 N N . THR A 1 100 ? -0.186 1.673 10.577 1.00 70.81 100 THR A N 1
ATOM 753 C CA . THR A 1 100 ? -1.064 2.824 10.363 1.00 70.81 100 THR A CA 1
ATOM 754 C C . THR A 1 100 ? -2.533 2.412 10.372 1.00 70.81 100 THR A C 1
ATOM 756 O O . THR A 1 100 ? -3.323 3.014 11.092 1.00 70.81 100 THR A O 1
ATOM 759 N N . ILE A 1 101 ? -2.905 1.351 9.658 1.00 70.50 101 ILE A N 1
ATOM 760 C CA . ILE A 1 101 ? -4.289 0.856 9.611 1.00 70.50 101 ILE A CA 1
ATOM 761 C C . ILE A 1 101 ? -4.761 0.400 10.991 1.00 70.50 101 ILE A C 1
ATOM 763 O O . ILE A 1 101 ? -5.840 0.794 11.430 1.00 70.50 101 ILE A O 1
ATOM 767 N N . ILE A 1 102 ? -3.944 -0.385 11.702 1.00 72.00 102 ILE A N 1
ATOM 768 C CA . ILE A 1 102 ? -4.255 -0.831 13.067 1.00 72.00 102 ILE A CA 1
ATOM 769 C C . ILE A 1 102 ? -4.471 0.375 13.988 1.00 72.00 102 ILE A C 1
ATOM 771 O O . ILE A 1 102 ? -5.400 0.368 14.793 1.00 72.00 102 ILE A O 1
ATOM 775 N N . TYR A 1 103 ? -3.657 1.421 13.845 1.00 70.44 103 TYR A N 1
ATOM 776 C CA . TYR A 1 103 ? -3.776 2.648 14.627 1.00 70.44 103 TYR A CA 1
ATOM 777 C C . TYR A 1 103 ? -5.045 3.453 14.299 1.00 70.44 103 TYR A C 1
ATOM 779 O O . TYR A 1 103 ? -5.751 3.846 15.227 1.00 70.44 103 TYR A O 1
ATOM 787 N N . VAL A 1 104 ? -5.386 3.647 13.012 1.00 69.06 104 VAL A N 1
ATOM 788 C CA . VAL A 1 104 ? -6.656 4.287 12.582 1.00 69.06 104 VAL A CA 1
ATOM 789 C C . VAL A 1 104 ? -7.835 3.581 13.213 1.00 69.06 104 VAL A C 1
ATOM 791 O O . VAL A 1 104 ? -8.717 4.208 13.791 1.00 69.06 104 VAL A O 1
ATOM 794 N N . ILE A 1 105 ? -7.843 2.261 13.080 1.00 65.06 105 ILE A N 1
ATOM 795 C CA . ILE A 1 105 ? -8.884 1.408 13.613 1.00 65.06 105 ILE A CA 1
ATOM 796 C C . ILE A 1 105 ? -8.958 1.614 15.124 1.00 65.06 105 ILE A C 1
ATOM 798 O O . ILE A 1 105 ? -10.006 2.005 15.618 1.00 65.06 105 ILE A O 1
ATOM 802 N N . ALA A 1 106 ? -7.859 1.416 15.857 1.00 66.00 106 ALA A N 1
ATOM 803 C CA . ALA A 1 106 ? -7.848 1.537 17.311 1.00 66.00 106 ALA A CA 1
ATOM 804 C C . ALA A 1 106 ? -8.387 2.897 17.790 1.00 66.00 106 ALA A C 1
ATOM 806 O O . ALA A 1 106 ? -9.239 2.923 18.674 1.00 66.00 106 ALA A O 1
ATOM 807 N N . ASN A 1 107 ? -7.964 4.005 17.172 1.00 63.56 107 ASN A N 1
ATOM 808 C 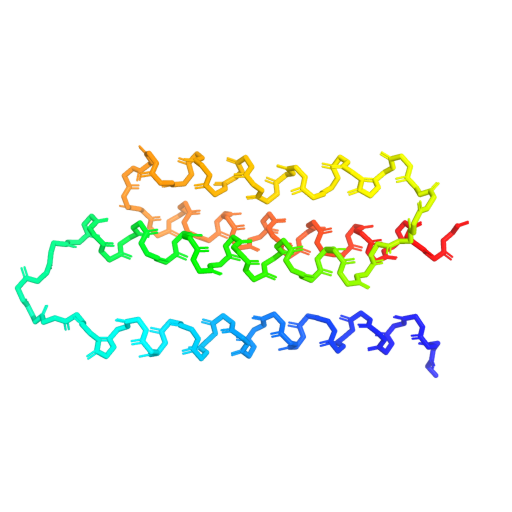CA . ASN A 1 107 ? -8.370 5.352 17.580 1.00 63.56 107 ASN A CA 1
ATOM 809 C C . ASN A 1 107 ? -9.779 5.767 17.144 1.00 63.56 107 ASN A C 1
ATOM 811 O O . ASN A 1 107 ? -10.385 6.581 17.825 1.00 63.56 107 ASN A O 1
ATOM 815 N N . ASN A 1 108 ? -10.344 5.224 16.063 1.00 59.47 108 ASN A N 1
ATOM 816 C CA . ASN A 1 108 ? -11.721 5.554 15.662 1.00 59.47 108 ASN A CA 1
ATOM 817 C C . ASN A 1 108 ? -12.798 4.895 16.551 1.00 59.47 108 ASN A C 1
ATOM 819 O O . ASN A 1 108 ? -14.000 5.170 16.408 1.00 59.47 108 ASN A O 1
ATOM 823 N N . TYR A 1 109 ? -12.387 4.017 17.470 1.00 52.91 109 TYR A N 1
ATOM 824 C CA . TYR A 1 109 ? -13.267 3.256 18.356 1.00 52.91 109 TYR A CA 1
ATOM 825 C C . TYR A 1 109 ? -13.203 3.646 19.843 1.00 52.91 109 TYR A C 1
ATOM 827 O O . TYR A 1 109 ? -13.925 3.010 20.629 1.00 52.91 109 TYR A O 1
ATOM 835 N N . TYR A 1 110 ? -12.398 4.653 20.194 1.00 44.12 110 TYR A N 1
ATOM 836 C CA . TYR A 1 110 ? -12.401 5.374 21.475 1.00 44.12 110 TYR A CA 1
ATOM 837 C C . TYR A 1 110 ? -12.913 6.802 21.266 1.00 44.12 110 TYR A C 1
ATOM 839 O O . TYR A 1 110 ? -13.455 7.356 22.245 1.00 44.12 110 TYR A O 1
#

pLDDT: mean 70.44, std 7.77, range [44.12, 82.81]

Sequence (110 aa):
MDDKVIRSIVSIAALFLINWIARSIFYSFIDGSSTLDFVAKGEWIIAGGTCILICMINDKENSNVGSAIGLVPILATIVGIFMPYSMGLVILYNLILIGTIIYVIANNYY

Foldseek 3Di:
DDPLVVLLVVLVVQLVVQLVVQLVVVVVPDDPPDDPLVNQLSNLCSSLVSLLVSLVVLADPPDPVSVVLSVQSVVLSVVSNPDDDDPVSVVVSNVSSSVSSVVSSVVSVD

Radius of gyration: 14.91 Å; chains: 1; bounding box: 34×26×42 Å